Protein AF-0000000069057218 (afdb_homodimer)

Radius of gyration: 16.32 Å; Cα contacts (8 Å, |Δi|>4): 248; chains: 2; bounding box: 36×61×26 Å

Foldseek 3Di:
DPPPPCCVPPQPQCAPPVSPHGQFKAFPPVGDRHHDPVRQPDPDQADPPPRHGGPHMGGDDD/DPPPPCCVPPQPQCAPPVRPHGQFKAFPPVGDRHHDPVRQPDPDQADPPPRHGGPHMGGDDD

Sequence (124 aa):
MQLLNNNDDDNVNSCVVCLTEPSTHACAPCGHRCLCETCSTGPLNRCPLCQGEIILIMRIFNMQLLNNNDDDNVNSCVVCLTEPSTHACAPCGHRCLCETCSTGPLNRCPLCQGEIILIMRIFN

InterPro domains:
  IPR001841 Zinc finger, RING-type [PS50089] (15-51)
  IPR013083 Zinc finger, RING/FYVE/PHD-type [G3DSA:3.30.40.10] (2-62)

pLDDT: mean 86.64, std 22.54, range [27.3, 98.75]

Structure (mmCIF, N/CA/C/O backbone):
data_AF-0000000069057218-model_v1
#
loop_
_entity.id
_entity.type
_entity.pdbx_description
1 polymer 'RING-type domain-containing protein'
#
loop_
_atom_site.group_PDB
_atom_site.id
_atom_site.type_symbol
_atom_site.label_atom_id
_atom_site.label_alt_id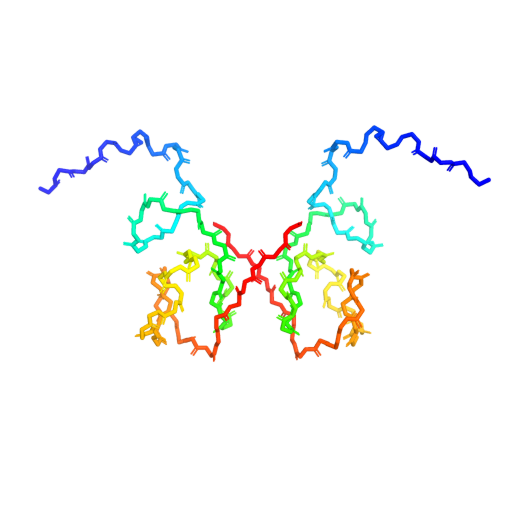
_atom_site.label_comp_id
_atom_site.label_asym_id
_atom_site.label_entity_id
_atom_site.label_seq_id
_atom_site.pdbx_PDB_ins_code
_atom_site.Cartn_x
_atom_site.Cartn_y
_atom_site.Cartn_z
_atom_site.occupancy
_atom_site.B_iso_or_equiv
_atom_site.auth_seq_id
_atom_site.auth_comp_id
_atom_site.auth_asym_id
_atom_site.auth_atom_id
_atom_site.pdbx_PDB_model_num
ATOM 1 N N . MET A 1 1 ? 4.82 34.406 -4.852 1 27.3 1 MET A N 1
ATOM 2 C CA . MET A 1 1 ? 4.586 33.031 -4.418 1 27.3 1 MET A CA 1
ATOM 3 C C . MET A 1 1 ? 5.805 32.156 -4.688 1 27.3 1 MET A C 1
ATOM 5 O O . MET A 1 1 ? 6.211 31.984 -5.836 1 27.3 1 MET A O 1
ATOM 9 N N . GLN A 1 2 ? 6.891 32.188 -3.855 1 32.03 2 GLN A N 1
ATOM 10 C CA . GLN A 1 2 ? 8.25 31.672 -3.988 1 32.03 2 GLN A CA 1
ATOM 11 C C . GLN A 1 2 ? 8.258 30.172 -4.305 1 32.03 2 GLN A C 1
ATOM 13 O O . GLN A 1 2 ? 7.711 29.375 -3.547 1 32.03 2 GLN A O 1
ATOM 18 N N . LEU A 1 3 ? 8.188 29.875 -5.566 1 33.94 3 LEU A N 1
ATOM 19 C CA . LEU A 1 3 ? 8.258 28.516 -6.102 1 33.94 3 LEU A CA 1
ATOM 20 C C . LEU A 1 3 ? 9.492 27.781 -5.57 1 33.94 3 LEU A C 1
ATOM 22 O O . LEU A 1 3 ? 10.617 28.234 -5.773 1 33.94 3 LEU A O 1
ATOM 26 N N . LEU A 1 4 ? 9.367 27.344 -4.305 1 37.66 4 LEU A N 1
ATOM 27 C CA . LEU A 1 4 ? 10.336 26.688 -3.445 1 37.66 4 LEU A CA 1
ATOM 28 C C . LEU A 1 4 ? 11.211 25.719 -4.25 1 37.66 4 LEU A C 1
ATOM 30 O O . LEU A 1 4 ? 10.727 25.062 -5.176 1 37.66 4 LEU A O 1
ATOM 34 N N . ASN A 1 5 ? 12.328 26.172 -4.641 1 37.72 5 ASN A N 1
ATOM 35 C CA . ASN A 1 5 ? 13.477 25.453 -5.184 1 37.72 5 ASN A CA 1
ATOM 36 C C . ASN A 1 5 ? 13.57 24.047 -4.613 1 37.72 5 ASN A C 1
ATOM 38 O O . ASN A 1 5 ? 13.875 23.859 -3.432 1 37.72 5 ASN A O 1
ATOM 42 N N . ASN A 1 6 ? 12.531 23.172 -5.012 1 36.09 6 ASN A N 1
ATOM 43 C CA . ASN A 1 6 ? 12.383 21.75 -4.711 1 36.09 6 ASN A CA 1
ATOM 44 C C . ASN A 1 6 ? 13.695 21 -4.945 1 36.09 6 ASN A C 1
ATOM 46 O O . ASN A 1 6 ? 13.992 20.594 -6.07 1 36.09 6 ASN A O 1
ATOM 50 N N . ASN A 1 7 ? 14.773 21.531 -4.812 1 39.44 7 ASN A N 1
ATOM 51 C CA . ASN A 1 7 ? 15.797 20.516 -4.598 1 39.44 7 ASN A CA 1
ATOM 52 C C . ASN A 1 7 ? 15.195 19.234 -4.039 1 39.44 7 ASN A C 1
ATOM 54 O O . ASN A 1 7 ? 15.164 19.031 -2.824 1 39.44 7 ASN A O 1
ATOM 58 N N . ASP A 1 8 ? 14 18.906 -4.309 1 42.38 8 ASP A N 1
ATOM 59 C CA . ASP A 1 8 ? 12.828 18.031 -4.285 1 42.38 8 ASP A CA 1
ATOM 60 C C . ASP A 1 8 ? 13.234 16.562 -4.492 1 42.38 8 ASP A C 1
ATOM 62 O O . ASP A 1 8 ? 12.398 15.727 -4.824 1 42.38 8 ASP A O 1
ATOM 66 N N . ASP A 1 9 ? 14.312 16.422 -4.93 1 46.84 9 ASP A N 1
ATOM 67 C CA . ASP A 1 9 ? 14.727 15.023 -5.113 1 46.84 9 ASP A CA 1
ATOM 68 C C . ASP A 1 9 ? 14.43 14.195 -3.871 1 46.84 9 ASP A C 1
ATOM 70 O O . ASP A 1 9 ? 14.148 12.992 -3.973 1 46.84 9 ASP A O 1
ATOM 74 N N . ASP A 1 10 ? 14.766 14.688 -2.689 1 48.91 10 ASP A N 1
ATOM 75 C CA . ASP A 1 10 ? 14.781 13.852 -1.493 1 48.91 10 ASP A CA 1
ATOM 76 C C . ASP A 1 10 ? 13.422 13.172 -1.285 1 48.91 10 ASP A C 1
ATOM 78 O O . ASP A 1 10 ? 13.352 12.086 -0.719 1 48.91 10 ASP A O 1
ATOM 82 N N . ASN A 1 11 ? 12.133 13.883 -1.144 1 52.53 11 ASN A N 1
ATOM 83 C CA . ASN A 1 11 ? 11.094 13.422 -0.23 1 52.53 11 ASN A CA 1
ATOM 84 C C . ASN A 1 11 ? 10.07 12.539 -0.941 1 52.53 11 ASN A C 1
ATOM 86 O O . ASN A 1 11 ? 8.875 12.633 -0.675 1 52.53 11 ASN A O 1
ATOM 90 N N . VAL A 1 12 ? 10.25 12.164 -2.049 1 63.41 12 VAL A N 1
ATOM 91 C CA . VAL A 1 12 ? 9.219 11.414 -2.752 1 63.41 12 VAL A CA 1
ATOM 92 C C . VAL A 1 12 ? 8.633 10.344 -1.829 1 63.41 12 VAL A C 1
ATOM 94 O O . VAL A 1 12 ? 7.488 9.922 -2 1 63.41 12 VAL A O 1
ATOM 97 N N . ASN A 1 13 ? 9.164 10.234 -0.677 1 90.06 13 ASN A N 1
ATOM 98 C CA . ASN A 1 13 ? 8.625 9.156 0.155 1 90.06 13 ASN A CA 1
ATOM 99 C C . ASN A 1 13 ? 8.273 9.656 1.553 1 90.06 13 ASN A C 1
ATOM 101 O O . ASN A 1 13 ? 8.195 8.867 2.496 1 90.06 13 ASN A O 1
ATOM 105 N N . SER A 1 14 ? 8.164 11.094 1.549 1 95.5 14 SER A N 1
ATOM 106 C CA . SER A 1 14 ? 7.77 11.602 2.857 1 95.5 14 SER A CA 1
ATOM 107 C C . SER A 1 14 ? 6.258 11.797 2.947 1 95.5 14 SER A C 1
ATOM 109 O O . SER A 1 14 ? 5.598 12.031 1.935 1 95.5 14 SER A O 1
ATOM 111 N N . CYS A 1 15 ? 5.758 11.711 4.184 1 97.94 15 CYS A N 1
ATOM 112 C CA . CYS A 1 15 ? 4.363 12.023 4.473 1 97.94 15 CYS A CA 1
ATOM 113 C C . CYS A 1 15 ? 3.994 13.406 3.967 1 97.94 15 CYS A C 1
ATOM 115 O O . CYS A 1 15 ? 4.688 14.383 4.258 1 97.94 15 CYS A O 1
ATOM 117 N N . VAL A 1 16 ? 2.852 13.539 3.309 1 97.56 16 VAL A N 1
ATOM 118 C CA . VAL A 1 16 ? 2.498 14.797 2.656 1 97.56 16 VAL A CA 1
ATOM 119 C C . VAL A 1 16 ? 1.83 15.727 3.664 1 97.56 16 VAL A C 1
ATOM 121 O O . VAL A 1 16 ? 1.604 16.906 3.373 1 97.56 16 VAL A O 1
ATOM 124 N N . VAL A 1 17 ? 1.51 15.258 4.793 1 97.44 17 VAL A N 1
ATOM 125 C CA . VAL A 1 17 ? 0.836 16.047 5.816 1 97.44 17 VAL A CA 1
ATOM 126 C C . VAL A 1 17 ? 1.873 16.719 6.715 1 97.44 17 VAL A C 1
ATOM 128 O O . VAL A 1 17 ? 1.844 17.938 6.906 1 97.44 17 VAL A O 1
ATOM 131 N N . CYS A 1 18 ? 2.863 15.938 7.258 1 97.56 18 CYS A N 1
ATOM 132 C CA . CYS A 1 18 ? 3.834 16.516 8.188 1 97.56 18 CYS A CA 1
ATOM 133 C C . CYS A 1 18 ? 5.125 16.875 7.461 1 97.56 18 CYS A C 1
ATOM 135 O O . CYS A 1 18 ? 5.949 17.625 7.988 1 97.56 18 CYS A O 1
ATOM 137 N N . LEU A 1 19 ? 5.473 16.266 6.281 1 96.5 19 LEU A N 1
ATOM 138 C CA . LEU A 1 19 ? 6.602 16.516 5.387 1 96.5 19 LEU A CA 1
ATOM 139 C C . LEU A 1 19 ? 7.914 16.094 6.039 1 96.5 19 LEU A C 1
ATOM 141 O O . LEU A 1 19 ? 8.992 16.391 5.523 1 96.5 19 LEU A O 1
ATOM 145 N N . THR A 1 20 ? 7.824 15.398 7.074 1 96.75 20 THR A N 1
ATOM 146 C CA . THR A 1 20 ? 9.039 15.062 7.812 1 96.75 20 THR A CA 1
ATOM 147 C C . THR A 1 20 ? 9.242 13.547 7.863 1 96.75 20 THR A C 1
ATOM 149 O O . THR A 1 20 ? 10.352 13.055 7.656 1 96.75 20 THR A O 1
ATOM 152 N N . GLU A 1 21 ? 8.211 12.875 8.234 1 97.12 21 GLU A N 1
ATOM 153 C CA . GLU A 1 21 ? 8.305 11.43 8.414 1 97.12 21 GLU A CA 1
ATOM 154 C C . GLU A 1 21 ? 8.102 10.695 7.09 1 97.12 21 GLU A C 1
ATOM 156 O O . GLU A 1 21 ? 7.477 11.227 6.172 1 97.12 21 GLU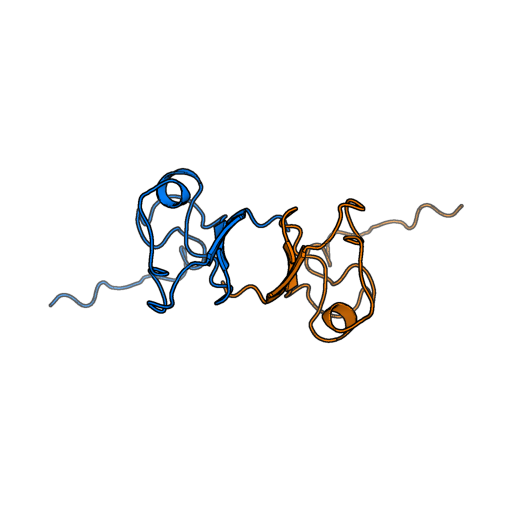 A O 1
ATOM 161 N N . PRO A 1 22 ? 8.633 9.406 6.953 1 96.94 22 PRO A N 1
ATOM 162 C CA . PRO A 1 22 ? 8.391 8.617 5.742 1 96.94 22 PRO A CA 1
ATOM 163 C C . PRO A 1 22 ? 6.918 8.242 5.574 1 96.94 22 PRO A C 1
ATOM 165 O O . PRO A 1 22 ? 6.227 7.984 6.562 1 96.94 22 PRO A O 1
ATOM 168 N N . SER A 1 23 ? 6.441 8.172 4.363 1 97.69 23 SER A N 1
ATOM 169 C CA . SER A 1 23 ? 5.102 7.68 4.059 1 97.69 23 SER A CA 1
ATOM 170 C C . SER A 1 23 ? 5.031 6.16 4.168 1 97.69 23 SER A C 1
ATOM 172 O O . SER A 1 23 ? 5.641 5.445 3.373 1 97.69 23 SER A O 1
ATOM 174 N N . THR A 1 24 ? 4.273 5.676 5.148 1 98.31 24 THR A N 1
ATOM 175 C CA . THR A 1 24 ? 4.234 4.238 5.398 1 98.31 24 THR A CA 1
ATOM 176 C C . THR A 1 24 ? 2.812 3.703 5.242 1 98.31 24 THR A C 1
ATOM 178 O O . THR A 1 24 ? 2.598 2.49 5.242 1 98.31 24 THR A O 1
ATOM 181 N N . HIS A 1 25 ? 1.813 4.578 5.109 1 98.69 25 HIS A N 1
ATOM 182 C CA . HIS A 1 25 ? 0.414 4.168 5.082 1 98.69 25 HIS A CA 1
ATOM 183 C C . HIS A 1 25 ? -0.267 4.625 3.795 1 98.69 25 HIS A C 1
ATOM 185 O O . HIS A 1 25 ? -0.005 5.727 3.307 1 98.69 25 HIS A O 1
ATOM 191 N N . ALA A 1 26 ? -1.193 3.807 3.316 1 98.69 26 ALA A N 1
ATOM 192 C CA . ALA A 1 26 ? -1.932 4.09 2.09 1 98.69 26 ALA A CA 1
ATOM 193 C C . ALA A 1 26 ? -3.424 4.238 2.369 1 98.69 26 ALA A C 1
ATOM 195 O O . ALA A 1 26 ? -3.957 3.609 3.285 1 98.69 26 ALA A O 1
ATOM 196 N N . CYS A 1 27 ? -4 5.035 1.582 1 98.5 27 CYS A N 1
ATOM 197 C CA . CYS A 1 27 ? -5.445 5.207 1.637 1 98.5 27 CYS A CA 1
ATOM 198 C C . CYS A 1 27 ? -6.148 4.246 0.684 1 98.5 27 CYS A C 1
ATOM 200 O O . CYS A 1 27 ? -5.77 4.137 -0.484 1 98.5 27 CYS A O 1
ATOM 202 N N . ALA A 1 28 ? -7.156 3.586 1.241 1 97.94 28 ALA A N 1
ATOM 203 C CA . ALA A 1 28 ? -8.023 2.766 0.4 1 97.94 28 ALA A CA 1
ATOM 204 C C . ALA A 1 28 ? -9.281 3.529 0.004 1 97.94 28 ALA A C 1
ATOM 206 O O . ALA A 1 28 ? -9.867 4.246 0.823 1 97.94 28 ALA A O 1
ATOM 207 N N . PRO A 1 29 ? -9.773 3.439 -1.32 1 97.12 29 PRO A N 1
ATOM 208 C CA . PRO A 1 29 ? -9.328 2.492 -2.344 1 97.12 29 PRO A CA 1
ATOM 209 C C . PRO A 1 29 ? -8.352 3.117 -3.338 1 97.12 29 PRO A C 1
ATOM 211 O O . PRO A 1 29 ? -7.91 2.449 -4.277 1 97.12 29 PRO A O 1
ATOM 214 N N . CYS A 1 30 ? -7.961 4.359 -3.1 1 98.44 30 CYS A N 1
ATOM 215 C CA . CYS A 1 30 ? -7.191 5.039 -4.137 1 98.44 30 CYS A CA 1
ATOM 216 C C . CYS A 1 30 ? -5.777 4.484 -4.223 1 98.44 30 CYS A C 1
ATOM 218 O O . CYS A 1 30 ? -5.164 4.5 -5.293 1 98.44 30 CYS A O 1
ATOM 220 N N . GLY A 1 31 ? -5.246 4.004 -3.098 1 98.5 31 GLY A N 1
ATOM 221 C CA . GLY A 1 31 ? -3.957 3.33 -3.102 1 98.5 31 GLY A CA 1
ATOM 222 C C . GLY A 1 31 ? -2.787 4.277 -2.924 1 98.5 31 GLY A C 1
ATOM 223 O O . GLY A 1 31 ? -1.629 3.857 -2.963 1 98.5 31 GLY A O 1
ATOM 224 N N . HIS A 1 32 ? -2.963 5.559 -2.701 1 98.56 32 HIS A N 1
ATOM 225 C CA . HIS A 1 32 ? -1.849 6.477 -2.5 1 98.56 32 HIS A CA 1
ATOM 226 C C . HIS A 1 32 ? -1.19 6.258 -1.144 1 98.56 32 HIS A C 1
ATOM 228 O O . HIS A 1 32 ? -1.841 6.391 -0.104 1 98.56 32 HIS A O 1
ATOM 234 N N . ARG A 1 33 ? 0.012 5.973 -1.148 1 98.5 33 ARG A N 1
ATOM 235 C CA . ARG A 1 33 ? 0.825 5.891 0.061 1 98.5 33 ARG A CA 1
ATOM 236 C C . ARG A 1 33 ? 1.413 7.254 0.417 1 98.5 33 ARG A C 1
ATOM 238 O O . ARG A 1 33 ? 2.506 7.602 -0.035 1 98.5 33 ARG A O 1
ATOM 245 N N . CYS A 1 34 ? 0.706 7.957 1.369 1 98.31 34 CYS A N 1
ATOM 246 C CA . CYS A 1 34 ? 1.059 9.367 1.511 1 98.31 34 CYS A CA 1
ATOM 247 C C . CYS A 1 34 ? 1.037 9.789 2.975 1 98.31 34 CYS A C 1
ATOM 249 O O . CYS A 1 34 ? 1.206 10.969 3.287 1 98.31 34 CYS A O 1
ATOM 251 N N . LEU A 1 35 ? 0.819 8.875 3.822 1 9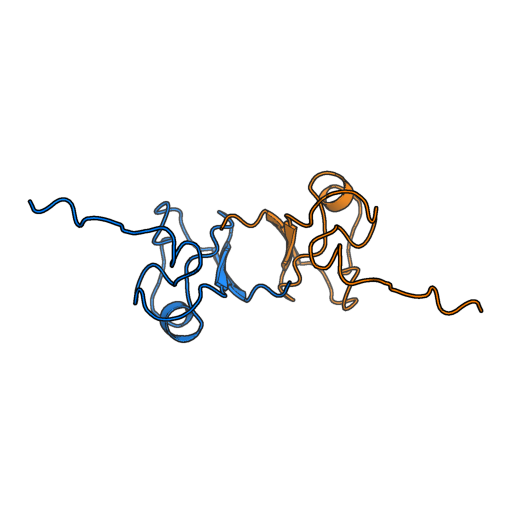8.62 35 LEU A N 1
ATOM 252 C CA . LEU A 1 35 ? 0.708 9.203 5.238 1 98.62 35 LEU A CA 1
ATOM 253 C C . LEU A 1 35 ? 1.764 8.461 6.051 1 98.62 35 LEU A C 1
ATOM 255 O O . LEU A 1 35 ? 2.113 7.324 5.734 1 98.62 35 LEU A O 1
ATOM 259 N N . CYS A 1 36 ? 2.244 9.133 7.027 1 98.44 36 CYS A N 1
ATOM 260 C CA . CYS A 1 36 ? 3.074 8.453 8.016 1 98.44 36 CYS A CA 1
ATOM 261 C C . CYS A 1 36 ? 2.217 7.816 9.109 1 98.44 36 CYS A C 1
ATOM 263 O O . CYS A 1 36 ? 0.992 7.945 9.094 1 98.44 36 CYS A O 1
ATOM 265 N N . GLU A 1 37 ? 2.893 7.152 10.023 1 98.44 37 GLU A N 1
ATOM 266 C CA . GLU A 1 37 ? 2.203 6.449 11.102 1 98.44 37 GLU A CA 1
ATOM 267 C C . GLU A 1 37 ? 1.363 7.41 11.938 1 98.44 37 GLU A C 1
ATOM 269 O O . GLU A 1 37 ? 0.195 7.137 12.227 1 98.44 37 GLU A O 1
ATOM 274 N N . THR A 1 38 ? 1.928 8.523 12.32 1 98.44 38 THR A N 1
ATOM 275 C CA . THR A 1 38 ? 1.261 9.469 13.211 1 98.44 38 THR A CA 1
ATOM 276 C C . THR A 1 38 ? 0.1 10.156 12.492 1 98.44 38 THR A C 1
ATOM 278 O O . THR A 1 38 ? -1.024 10.172 12.992 1 98.44 38 THR A O 1
ATOM 281 N N . CYS A 1 39 ? 0.31 10.625 11.344 1 98.38 39 CYS A N 1
ATOM 282 C CA . CYS A 1 39 ? -0.705 11.383 10.617 1 98.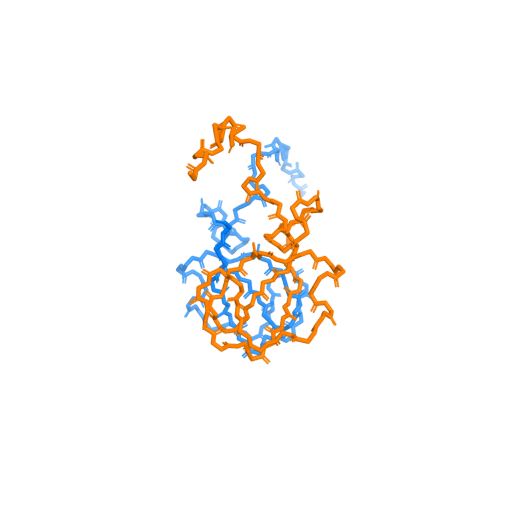38 39 CYS A CA 1
ATOM 283 C C . CYS A 1 39 ? -1.834 10.477 10.148 1 98.38 39 CYS A C 1
ATOM 285 O O . CYS A 1 39 ? -2.955 10.938 9.93 1 98.38 39 CYS A O 1
ATOM 287 N N . SER A 1 40 ? -1.557 9.195 9.977 1 98.5 40 SER A N 1
ATOM 288 C CA . SER A 1 40 ? -2.572 8.242 9.531 1 98.5 40 SER A CA 1
ATOM 289 C C . SER A 1 40 ? -3.641 8.031 10.594 1 98.5 40 SER A C 1
ATOM 291 O O . SER A 1 40 ? -4.727 7.531 10.305 1 98.5 40 SER A O 1
ATOM 293 N N . THR A 1 41 ? -3.285 8.359 11.789 1 97.94 41 THR A N 1
ATOM 294 C CA . THR A 1 41 ? -4.219 8.133 12.883 1 97.94 41 THR A CA 1
ATOM 295 C C . THR A 1 41 ? -5.109 9.352 13.094 1 97.94 41 THR A C 1
ATOM 297 O O . THR A 1 41 ? -5.977 9.352 13.969 1 97.94 41 THR A O 1
ATOM 300 N N . GLY A 1 42 ? -4.965 10.414 12.297 1 96 42 GLY A N 1
ATOM 301 C CA . GLY A 1 42 ? -5.812 11.594 12.367 1 96 42 GLY A CA 1
ATOM 302 C C . GLY A 1 42 ? -7.191 11.375 11.781 1 96 42 GLY A C 1
ATOM 303 O O . GLY A 1 42 ? -7.504 10.281 11.305 1 96 42 GLY A O 1
ATOM 304 N N . PRO A 1 43 ? -8.094 12.398 11.953 1 95.5 43 PRO A N 1
ATOM 305 C CA . PRO A 1 43 ? -9.453 12.305 11.406 1 95.5 43 PRO A CA 1
ATOM 306 C C . PRO A 1 43 ? -9.5 12.555 9.898 1 95.5 43 PRO A C 1
ATOM 308 O O . PRO A 1 43 ? -10.023 13.586 9.461 1 95.5 43 PRO A O 1
ATOM 311 N N . LEU A 1 44 ? -9.109 11.625 9.18 1 96.38 44 LEU A N 1
ATOM 312 C CA . LEU A 1 44 ? -9.055 11.758 7.73 1 96.38 44 LEU A CA 1
ATOM 313 C C . LEU A 1 44 ? -10.227 11.039 7.074 1 96.38 44 LEU A C 1
ATOM 315 O O . LEU A 1 44 ? -10.477 9.859 7.352 1 96.38 44 LEU A O 1
ATOM 319 N N . ASN A 1 45 ? -10.93 11.789 6.199 1 97.31 45 ASN A N 1
ATOM 320 C CA . ASN A 1 45 ? -12.008 11.172 5.434 1 97.31 45 ASN A CA 1
ATOM 321 C C . ASN A 1 45 ? -11.695 11.148 3.939 1 97.31 45 ASN A C 1
ATOM 323 O O . ASN A 1 45 ? -12.344 10.43 3.176 1 97.31 45 ASN A O 1
ATOM 327 N N . ARG A 1 46 ? -10.742 12.078 3.574 1 98.62 46 ARG A N 1
ATOM 328 C CA . ARG A 1 46 ? -10.32 12.148 2.178 1 98.62 46 ARG A CA 1
ATOM 329 C C . ARG A 1 46 ? -8.805 12.023 2.057 1 98.62 46 ARG A C 1
ATOM 331 O O . ARG A 1 46 ? -8.062 12.562 2.877 1 98.62 46 ARG A O 1
ATOM 338 N N . CYS A 1 47 ? -8.32 11.266 1.107 1 98.56 47 CYS A N 1
ATOM 339 C CA . CYS A 1 47 ? -6.891 11.156 0.842 1 98.56 47 CYS A CA 1
ATOM 340 C C . CYS A 1 47 ? -6.281 12.531 0.596 1 98.56 47 CYS A C 1
ATOM 342 O O . CYS A 1 47 ? -6.766 13.289 -0.247 1 98.56 47 CYS A O 1
ATOM 344 N N . PRO A 1 48 ? -5.184 12.883 1.208 1 98.12 48 PRO A N 1
ATOM 345 C CA . PRO A 1 48 ? -4.594 14.211 1.05 1 98.12 48 PRO A CA 1
ATOM 346 C C . PRO A 1 48 ? -3.994 14.43 -0.338 1 98.12 48 PRO A C 1
ATOM 348 O O . PRO A 1 48 ? -3.779 15.57 -0.749 1 98.12 48 PRO A O 1
ATOM 351 N N . LEU A 1 49 ? -3.799 13.359 -1.03 1 97.31 49 LEU A N 1
ATOM 352 C CA . LEU A 1 49 ? -3.135 13.492 -2.322 1 97.31 49 LEU A CA 1
ATOM 353 C C . LEU A 1 49 ? -4.156 13.641 -3.445 1 97.31 49 LEU A C 1
ATOM 355 O O . LEU A 1 49 ? -3.994 14.477 -4.332 1 97.31 49 LEU A O 1
ATOM 359 N N . CYS A 1 50 ? -5.219 12.914 -3.434 1 98.12 50 CYS A N 1
ATOM 360 C CA . CYS A 1 50 ? -6.125 12.891 -4.578 1 98.12 50 CYS A CA 1
ATOM 361 C C . CYS A 1 50 ? -7.531 13.305 -4.172 1 98.12 50 CYS A C 1
ATOM 363 O O . CYS A 1 50 ? -8.422 13.422 -5.016 1 98.12 50 CYS A O 1
ATOM 365 N N . GLN A 1 51 ? -7.758 13.445 -2.938 1 98.12 51 GLN A N 1
ATOM 366 C CA . GLN A 1 51 ? -9.016 13.914 -2.369 1 98.12 51 GLN A CA 1
ATOM 367 C C . GLN A 1 51 ? -10.117 12.875 -2.547 1 98.12 51 GLN A C 1
ATOM 369 O O . GLN A 1 51 ? -11.305 13.195 -2.447 1 98.12 51 GLN A O 1
ATOM 374 N N . GLY A 1 52 ? -9.852 11.633 -2.812 1 98.44 52 GLY A N 1
ATOM 375 C CA . GLY A 1 52 ? -10.828 10.555 -2.828 1 98.44 52 GLY A CA 1
ATOM 376 C C . GLY A 1 52 ? -11.25 10.109 -1.44 1 98.44 52 GLY A C 1
ATOM 377 O O . GLY A 1 52 ? -10.469 10.195 -0.491 1 98.44 52 GLY A O 1
ATOM 378 N N . GLU A 1 53 ? -12.445 9.633 -1.339 1 98.44 53 GLU A N 1
ATOM 379 C CA . GLU A 1 53 ? -12.945 9.148 -0.054 1 98.44 53 GLU A CA 1
ATOM 380 C C . GLU A 1 53 ? -12.109 7.969 0.446 1 98.44 53 GLU A C 1
ATOM 382 O O . GLU A 1 53 ? -11.742 7.086 -0.333 1 98.44 53 GLU A O 1
ATOM 387 N N . ILE A 1 54 ? -11.867 7.988 1.776 1 98.25 54 ILE A N 1
ATOM 388 C CA . ILE A 1 54 ? -11.086 6.918 2.389 1 98.25 54 ILE A CA 1
ATOM 389 C C . ILE A 1 54 ? -12.023 5.902 3.037 1 98.25 54 ILE A C 1
ATOM 391 O O . ILE A 1 54 ? -12.898 6.273 3.832 1 98.25 54 ILE A O 1
ATOM 395 N N . ILE A 1 55 ? -11.844 4.676 2.691 1 96.75 55 ILE A N 1
ATOM 396 C CA . ILE A 1 55 ? -12.594 3.609 3.354 1 96.75 55 ILE A CA 1
ATOM 397 C C . ILE A 1 55 ? -11.789 3.08 4.539 1 96.75 55 ILE A C 1
ATOM 399 O O . ILE A 1 55 ? -12.359 2.768 5.59 1 96.75 55 ILE A O 1
ATOM 403 N N . LEU A 1 56 ? -10.5 2.992 4.445 1 96.56 56 LEU A N 1
ATOM 404 C CA . LEU A 1 56 ? -9.57 2.619 5.508 1 96.56 56 LEU A CA 1
ATOM 405 C C . LEU A 1 56 ? -8.156 3.08 5.18 1 96.56 56 LEU A C 1
ATOM 407 O O . LEU A 1 56 ? -7.855 3.412 4.031 1 96.56 56 LEU A O 1
ATOM 411 N N . ILE A 1 57 ? -7.402 3.174 6.176 1 98.31 57 ILE A N 1
ATOM 412 C CA . ILE A 1 57 ? -5.977 3.455 6.047 1 98.31 57 ILE A CA 1
ATOM 413 C C . ILE A 1 57 ? -5.168 2.236 6.48 1 98.31 57 ILE A C 1
ATOM 415 O O . ILE A 1 57 ? -5.441 1.638 7.523 1 98.31 57 ILE A O 1
ATOM 419 N N . MET A 1 58 ?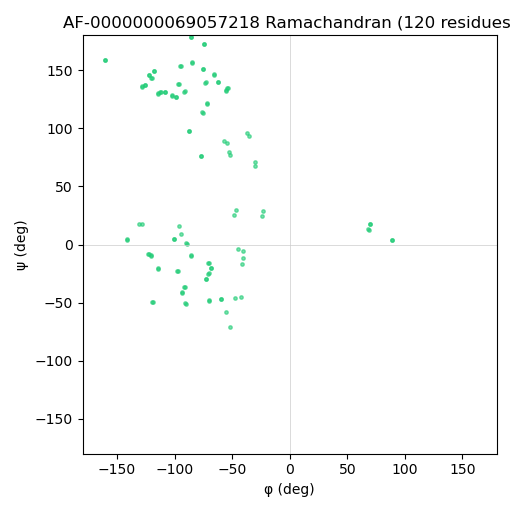 -4.191 1.892 5.578 1 98.31 58 MET A N 1
ATOM 420 C CA . MET A 1 58 ? -3.449 0.654 5.801 1 98.31 58 MET A CA 1
ATOM 421 C C . MET A 1 58 ? -1.945 0.905 5.754 1 98.31 58 MET A C 1
ATOM 423 O O . MET A 1 58 ? -1.457 1.623 4.879 1 98.31 58 MET A O 1
ATOM 427 N N . ARG A 1 59 ? -1.253 0.279 6.746 1 98.75 59 ARG A N 1
ATOM 428 C CA . ARG A 1 59 ? 0.203 0.315 6.656 1 98.75 59 ARG A CA 1
ATOM 429 C C . ARG A 1 59 ? 0.705 -0.618 5.559 1 98.75 59 ARG A C 1
ATOM 431 O O . ARG A 1 59 ? 0.215 -1.741 5.418 1 98.75 59 ARG A O 1
ATOM 438 N N . ILE A 1 60 ? 1.661 -0.158 4.859 1 98.44 60 ILE A N 1
ATOM 439 C CA . ILE A 1 60 ? 2.221 -0.929 3.754 1 98.44 60 ILE A CA 1
ATOM 440 C C . ILE A 1 60 ? 3.605 -1.446 4.133 1 98.44 60 ILE A C 1
ATOM 442 O O . ILE A 1 60 ? 4.449 -0.684 4.609 1 98.44 60 ILE A O 1
ATOM 446 N N . PHE A 1 61 ? 3.811 -2.711 3.902 1 96.88 61 PHE A N 1
ATOM 447 C CA . PHE A 1 61 ? 5.105 -3.346 4.125 1 96.88 61 PHE A CA 1
ATOM 448 C C . PHE A 1 61 ? 5.707 -3.826 2.809 1 96.88 61 PHE A C 1
ATOM 450 O O . PHE A 1 61 ? 5.016 -4.438 1.992 1 96.88 61 PHE A O 1
ATOM 457 N N . ASN A 1 62 ? 6.992 -3.463 2.555 1 88.31 62 ASN A N 1
ATOM 458 C CA . ASN A 1 62 ? 7.668 -3.875 1.331 1 88.31 62 ASN A CA 1
ATOM 459 C C . ASN A 1 62 ? 8.609 -5.051 1.578 1 88.31 62 ASN A C 1
ATOM 461 O O . ASN A 1 62 ? 9.148 -5.199 2.676 1 88.31 62 ASN A O 1
ATOM 465 N N . MET B 1 1 ? 18.969 -29.547 -0.655 1 27.58 1 MET B N 1
ATOM 466 C CA . MET B 1 1 ? 18.078 -28.391 -0.731 1 27.58 1 MET B CA 1
ATOM 467 C C . MET B 1 1 ? 18.891 -27.109 -0.918 1 27.58 1 MET B C 1
ATOM 469 O O . MET B 1 1 ? 19.656 -26.719 -0.035 1 27.58 1 MET B O 1
ATOM 473 N N . GLN B 1 2 ? 19.484 -26.812 -2.102 1 32.09 2 GLN B N 1
ATOM 474 C CA . GLN B 1 2 ? 20.5 -25.828 -2.469 1 32.09 2 GLN B CA 1
ATOM 475 C C . GLN B 1 2 ? 20.047 -24.422 -2.09 1 32.09 2 GLN B C 1
ATOM 477 O O . GLN B 1 2 ? 19 -23.969 -2.523 1 32.09 2 GLN B O 1
ATOM 482 N N . LEU B 1 3 ? 20.375 -24.047 -0.878 1 33.66 3 LEU B N 1
ATOM 483 C CA . LEU B 1 3 ? 20.109 -22.719 -0.34 1 33.66 3 LEU B CA 1
ATOM 484 C C . LEU B 1 3 ? 20.656 -21.641 -1.273 1 33.66 3 LEU B C 1
ATOM 486 O O . LEU B 1 3 ? 21.844 -21.641 -1.612 1 33.66 3 LEU B O 1
ATOM 490 N N . LEU B 1 4 ? 19.875 -21.391 -2.322 1 38.03 4 LEU B N 1
ATOM 491 C CA . LEU B 1 4 ? 20.078 -20.469 -3.43 1 38.03 4 LEU B CA 1
ATOM 492 C C . LEU B 1 4 ? 20.797 -19.203 -2.955 1 38.03 4 LEU B C 1
ATOM 494 O O . LEU B 1 4 ? 20.516 -18.688 -1.869 1 38.03 4 LEU B O 1
ATOM 498 N N . ASN B 1 5 ? 22.062 -19.188 -3.053 1 38.41 5 ASN B N 1
ATOM 499 C CA . ASN B 1 5 ? 23 -18.078 -2.936 1 38.41 5 ASN B CA 1
ATOM 500 C C . ASN B 1 5 ? 22.359 -16.766 -3.395 1 38.41 5 ASN B C 1
ATOM 502 O O . ASN B 1 5 ? 22.109 -16.578 -4.586 1 38.41 5 ASN B O 1
ATOM 506 N N . ASN B 1 6 ? 21.375 -16.25 -2.537 1 36.28 6 ASN B N 1
ATOM 507 C CA . ASN B 1 6 ? 20.609 -15.008 -2.654 1 36.28 6 ASN B CA 1
ATOM 508 C C . ASN B 1 6 ? 21.531 -13.82 -2.943 1 36.28 6 ASN B C 1
ATOM 510 O O . ASN B 1 6 ? 22.078 -13.219 -2.02 1 36.28 6 ASN B O 1
ATOM 514 N N . ASN B 1 7 ? 22.594 -13.977 -3.484 1 39.41 7 ASN B N 1
ATOM 515 C CA . ASN B 1 7 ? 23.031 -12.711 -4.047 1 39.41 7 ASN B CA 1
ATOM 516 C C . ASN B 1 7 ? 21.859 -11.781 -4.324 1 39.41 7 ASN B C 1
ATOM 518 O O . ASN B 1 7 ? 21.359 -11.719 -5.449 1 39.41 7 ASN B O 1
ATOM 522 N N . ASP B 1 8 ? 20.781 -11.922 -3.672 1 42.25 8 ASP B N 1
ATOM 523 C CA . ASP B 1 8 ? 19.438 -11.523 -3.285 1 42.25 8 ASP B CA 1
ATOM 524 C C . ASP B 1 8 ? 19.344 -10.008 -3.107 1 42.25 8 ASP B C 1
ATOM 526 O O . ASP B 1 8 ? 18.469 -9.523 -2.383 1 42.25 8 ASP B O 1
ATOM 530 N N . ASP B 1 9 ? 20.359 -9.445 -3.088 1 46.22 9 ASP B N 1
ATOM 531 C CA . ASP B 1 9 ? 20.266 -7.992 -2.994 1 46.22 9 ASP B CA 1
ATOM 532 C C . ASP B 1 9 ? 19.172 -7.445 -3.9 1 46.22 9 ASP B C 1
ATOM 534 O O . ASP B 1 9 ? 18.594 -6.391 -3.617 1 46.22 9 ASP B O 1
ATOM 538 N N . ASP B 1 10 ? 19.094 -7.906 -5.148 1 49.12 10 ASP B N 1
ATOM 539 C CA . ASP B 1 10 ? 18.281 -7.234 -6.164 1 49.12 10 ASP B CA 1
ATOM 540 C C . ASP B 1 10 ? 16.859 -7.008 -5.672 1 49.12 10 ASP B C 1
ATOM 542 O O . ASP B 1 10 ? 16.25 -5.98 -5.973 1 49.12 10 ASP B O 1
ATOM 546 N N . ASN B 1 11 ? 15.805 -8.109 -5.469 1 52.28 11 ASN B N 1
ATOM 547 C CA . ASN B 1 11 ? 14.406 -7.961 -5.855 1 52.28 11 ASN B CA 1
ATOM 548 C C . ASN B 1 11 ? 13.539 -7.52 -4.68 1 52.28 11 ASN B C 1
ATOM 550 O O . ASN B 1 11 ? 12.453 -8.055 -4.465 1 52.28 11 ASN B O 1
ATOM 554 N N . VAL B 1 12 ? 14.023 -7.07 -3.697 1 64.25 12 VAL B N 1
ATOM 555 C CA . VAL B 1 12 ? 13.188 -6.715 -2.555 1 64.25 12 VAL B CA 1
ATOM 556 C C . VAL B 1 12 ? 11.906 -6.047 -3.041 1 64.25 12 VAL B C 1
ATOM 558 O O . VAL B 1 12 ? 10.875 -6.113 -2.371 1 64.25 12 VAL B O 1
ATOM 561 N N . ASN B 1 13 ? 11.812 -5.805 -4.273 1 90.25 13 ASN B N 1
ATOM 562 C CA . ASN B 1 13 ? 10.609 -5.105 -4.707 1 90.25 13 ASN B CA 1
ATOM 563 C C . ASN B 1 13 ? 9.922 -5.836 -5.855 1 90.25 13 ASN B C 1
ATOM 565 O O . ASN B 1 13 ? 9.125 -5.242 -6.586 1 90.25 13 ASN B O 1
ATOM 569 N N . SER B 1 14 ? 10.383 -7.195 -5.93 1 95.5 14 SER B N 1
ATOM 570 C CA . SER B 1 14 ? 9.703 -7.945 -6.984 1 95.5 14 SER B CA 1
ATOM 571 C C . SER B 1 14 ? 8.523 -8.727 -6.43 1 95.5 14 SER B C 1
ATOM 573 O O . SER B 1 14 ? 8.516 -9.109 -5.258 1 95.5 14 SER B O 1
ATOM 575 N N . CYS B 1 15 ? 7.566 -8.969 -7.324 1 97.88 15 CYS B N 1
ATOM 576 C CA . CYS B 1 15 ? 6.434 -9.828 -7.012 1 97.88 15 CYS B CA 1
ATOM 577 C C . CYS B 1 15 ? 6.91 -11.195 -6.523 1 97.88 15 CYS B C 1
ATOM 579 O O . CYS B 1 15 ? 7.738 -11.836 -7.172 1 97.88 15 CYS B O 1
ATOM 581 N N . VAL B 1 16 ? 6.309 -11.711 -5.449 1 97.56 16 VAL B N 1
ATOM 582 C CA . VAL B 1 16 ? 6.805 -12.938 -4.828 1 97.56 16 VAL B CA 1
ATOM 583 C C . VAL B 1 16 ? 6.199 -14.148 -5.527 1 97.56 16 VA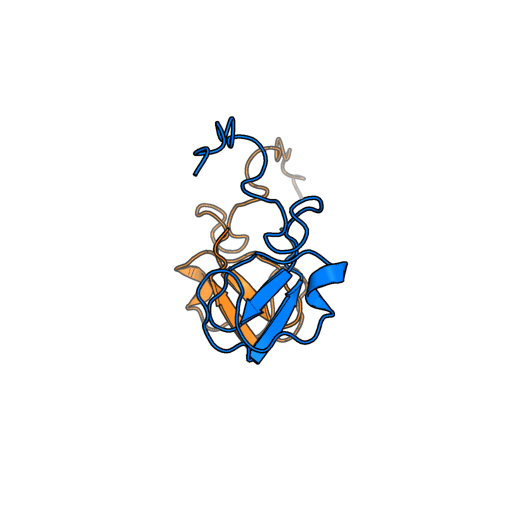L B C 1
ATOM 585 O O . VAL B 1 16 ? 6.609 -15.289 -5.277 1 97.56 16 VAL B O 1
ATOM 588 N N . VAL B 1 17 ? 5.266 -13.953 -6.363 1 97.44 17 VAL B N 1
ATOM 589 C CA . VAL B 1 17 ? 4.594 -15.047 -7.062 1 97.44 17 VAL B CA 1
ATOM 590 C C . VAL B 1 17 ? 5.312 -15.336 -8.383 1 97.44 17 VAL B C 1
ATOM 592 O O . VAL B 1 17 ? 5.684 -16.469 -8.656 1 97.44 17 VAL B O 1
ATOM 595 N N . CYS B 1 18 ? 5.57 -14.281 -9.234 1 97.44 18 CYS B N 1
ATOM 596 C CA . CYS B 1 18 ? 6.184 -14.508 -10.539 1 97.44 18 CYS B CA 1
ATOM 597 C C . CYS B 1 18 ? 7.688 -14.258 -10.477 1 97.44 18 CYS B C 1
ATOM 599 O O . CYS B 1 18 ? 8.422 -14.664 -11.383 1 97.44 18 CYS B O 1
ATOM 601 N N . LEU B 1 19 ? 8.234 -13.461 -9.508 1 96.5 19 LEU B N 1
ATOM 602 C CA . LEU B 1 19 ? 9.633 -13.156 -9.211 1 96.5 19 LEU B CA 1
ATOM 603 C C . LEU B 1 19 ? 10.25 -12.312 -10.328 1 96.5 19 LEU B C 1
ATOM 605 O O . LEU B 1 19 ? 11.469 -12.117 -10.359 1 96.5 19 LEU B O 1
ATOM 609 N N . THR B 1 20 ? 9.453 -11.805 -11.148 1 96.69 20 THR B N 1
ATOM 610 C CA . THR B 1 20 ? 9.984 -11.086 -12.305 1 96.69 20 THR B CA 1
ATOM 611 C C . THR B 1 20 ? 9.523 -9.633 -12.297 1 96.69 20 THR B C 1
ATOM 613 O O . THR B 1 20 ? 10.312 -8.719 -12.547 1 96.69 20 THR B O 1
ATOM 616 N N . GLU B 1 21 ? 8.258 -9.469 -12.125 1 97.12 21 GLU B N 1
ATOM 617 C CA . GLU B 1 21 ? 7.684 -8.125 -12.195 1 97.12 21 GLU B CA 1
ATOM 618 C C . GLU B 1 21 ? 7.797 -7.41 -10.852 1 97.12 21 GLU B C 1
ATOM 620 O O . GLU B 1 21 ? 7.902 -8.055 -9.805 1 97.12 21 GLU B O 1
ATOM 625 N N . PRO B 1 22 ? 7.773 -6.012 -10.844 1 96.94 22 PRO B N 1
ATOM 626 C CA . PRO B 1 22 ? 7.781 -5.273 -9.578 1 96.94 22 PRO B CA 1
ATOM 627 C C . PRO B 1 22 ? 6.516 -5.496 -8.758 1 96.94 22 PRO B C 1
ATOM 629 O O . PRO B 1 22 ? 5.422 -5.621 -9.32 1 96.94 22 PRO B O 1
ATOM 632 N N . SER B 1 23 ? 6.625 -5.492 -7.461 1 97.75 23 SER B N 1
ATOM 633 C CA . SER B 1 23 ? 5.48 -5.543 -6.559 1 97.75 23 SER B CA 1
ATOM 634 C C . SER B 1 23 ? 4.77 -4.195 -6.484 1 97.75 23 SER B C 1
ATOM 636 O O . SER B 1 23 ? 5.328 -3.223 -5.973 1 97.75 23 SER B O 1
ATOM 638 N N . THR B 1 24 ? 3.533 -4.137 -6.977 1 98.31 24 THR B N 1
ATOM 639 C CA . THR B 1 24 ? 2.82 -2.865 -7.047 1 98.31 24 THR B CA 1
ATOM 640 C C . THR B 1 24 ? 1.524 -2.928 -6.242 1 98.31 24 THR B C 1
ATOM 642 O O . THR B 1 24 ? 0.867 -1.905 -6.035 1 98.31 24 THR B O 1
ATOM 645 N N . HIS B 1 25 ? 1.127 -4.117 -5.773 1 98.69 25 HIS B N 1
ATOM 646 C CA . HIS B 1 25 ? -0.158 -4.297 -5.109 1 98.69 25 HIS B CA 1
ATOM 647 C C . HIS B 1 25 ? 0.025 -4.863 -3.703 1 98.69 25 HIS B C 1
ATOM 649 O O . HIS B 1 25 ? 0.886 -5.715 -3.48 1 98.69 25 HIS B O 1
ATOM 655 N N . ALA B 1 26 ? -0.854 -4.438 -2.807 1 98.69 26 ALA B N 1
ATOM 656 C CA . ALA B 1 26 ? -0.808 -4.867 -1.412 1 98.69 26 ALA B CA 1
ATOM 657 C C . ALA B 1 26 ? -2.076 -5.625 -1.03 1 98.69 26 ALA B C 1
ATOM 659 O O . ALA B 1 26 ? -3.154 -5.348 -1.562 1 98.69 26 ALA B O 1
ATOM 660 N N . CYS B 1 27 ? -1.883 -6.5 -0.152 1 98.5 27 CYS B N 1
ATOM 661 C CA . CYS B 1 27 ? -3.008 -7.238 0.414 1 98.5 27 CYS B CA 1
ATOM 662 C C . CYS B 1 27 ? -3.547 -6.539 1.656 1 98.5 27 CYS B C 1
ATOM 664 O O . CYS B 1 27 ? -2.781 -6.164 2.547 1 98.5 27 CYS B O 1
ATOM 666 N N . ALA B 1 28 ? -4.855 -6.402 1.652 1 98 28 ALA B N 1
ATOM 667 C CA . ALA B 1 28 ? -5.52 -5.906 2.857 1 98 28 ALA B CA 1
ATOM 668 C C . ALA B 1 28 ? -6.07 -7.059 3.693 1 98 28 ALA B C 1
ATOM 670 O O . ALA B 1 28 ? -6.617 -8.023 3.15 1 98 28 ALA B O 1
ATOM 671 N N . PRO B 1 29 ? -5.934 -7.051 5.086 1 97.12 29 PRO B N 1
ATOM 672 C CA . PRO B 1 29 ? -5.5 -5.91 5.895 1 97.12 29 PRO B CA 1
ATOM 673 C C . PRO B 1 29 ? -4.031 -6 6.305 1 97.12 29 PRO B C 1
ATOM 675 O O . PRO B 1 29 ? -3.531 -5.129 7.023 1 97.12 29 PRO B O 1
ATOM 678 N N . CYS B 1 30 ? -3.324 -7.008 5.809 1 98.44 30 CYS B N 1
ATOM 679 C CA . CYS B 1 30 ? -1.986 -7.23 6.344 1 98.44 30 CYS B CA 1
ATOM 680 C C . CYS B 1 30 ? -1.021 -6.152 5.859 1 98.44 30 CYS B C 1
ATOM 682 O O . CYS B 1 30 ? -0.054 -5.824 6.551 1 98.44 30 CYS B O 1
ATOM 684 N N . GLY B 1 31 ? -1.269 -5.613 4.668 1 98.5 31 GLY B N 1
ATOM 685 C CA . GLY B 1 31 ? -0.488 -4.488 4.18 1 98.5 31 GLY B CA 1
ATOM 686 C C . GLY B 1 31 ? 0.759 -4.91 3.424 1 98.5 31 GLY B C 1
ATOM 687 O O . GLY B 1 31 ? 1.55 -4.062 3.002 1 98.5 31 GLY B O 1
ATOM 688 N N . HIS B 1 32 ? 1.026 -6.156 3.189 1 98.62 32 HIS B N 1
ATOM 689 C CA . HIS B 1 32 ? 2.207 -6.574 2.443 1 98.62 32 HIS B CA 1
ATOM 690 C C . HIS B 1 32 ? 2.068 -6.246 0.961 1 98.62 32 HIS B C 1
ATOM 692 O O . HIS B 1 32 ? 1.15 -6.73 0.296 1 98.62 32 HIS B O 1
ATOM 698 N N . ARG B 1 33 ? 2.93 -5.508 0.479 1 98.5 33 ARG B N 1
ATOM 699 C CA . ARG B 1 33 ? 3.033 -5.227 -0.949 1 98.5 33 ARG B CA 1
ATOM 700 C C . ARG B 1 33 ? 3.898 -6.266 -1.652 1 98.5 33 ARG B C 1
ATOM 702 O O . ARG B 1 33 ? 5.117 -6.105 -1.747 1 98.5 33 ARG B O 1
ATOM 709 N N . CYS B 1 34 ? 3.189 -7.27 -2.271 1 98.25 34 CYS B N 1
ATOM 710 C CA . CYS B 1 34 ? 3.975 -8.43 -2.682 1 98.25 34 CYS B CA 1
ATOM 711 C C . CYS B 1 34 ? 3.492 -8.961 -4.023 1 98.25 34 CYS B C 1
ATOM 713 O O . CYS B 1 34 ? 3.957 -10.008 -4.484 1 98.25 34 CYS B O 1
ATOM 715 N N . LEU B 1 35 ? 2.584 -8.32 -4.605 1 98.62 35 LEU B N 1
ATOM 716 C CA . LEU B 1 35 ? 2.01 -8.797 -5.859 1 98.62 35 LEU B CA 1
ATOM 717 C C . LEU B 1 35 ? 2.217 -7.777 -6.973 1 98.62 35 LEU B C 1
ATOM 719 O O . LEU B 1 35 ? 2.184 -6.57 -6.73 1 98.62 35 LEU B O 1
ATOM 723 N N . CYS B 1 36 ? 2.455 -8.289 -8.117 1 98.44 36 CYS B N 1
ATOM 724 C CA . CYS B 1 36 ? 2.434 -7.434 -9.297 1 98.44 36 CYS B CA 1
ATOM 725 C C . CYS B 1 36 ? 1.018 -7.293 -9.852 1 98.44 36 CYS B C 1
ATOM 727 O O . CYS B 1 36 ? 0.08 -7.891 -9.312 1 98.44 36 CYS B O 1
ATOM 729 N N . GLU B 1 37 ? 0.912 -6.512 -10.891 1 98.44 37 GLU B N 1
ATOM 730 C CA . GLU B 1 37 ? -0.391 -6.246 -11.5 1 98.44 37 GLU B CA 1
ATOM 731 C C . GLU B 1 37 ? -1.052 -7.535 -11.977 1 98.44 37 GLU B C 1
ATOM 733 O O . GLU B 1 37 ? -2.23 -7.773 -11.703 1 98.44 37 GLU B O 1
ATOM 738 N N . THR B 1 38 ? -0.326 -8.367 -12.656 1 98.44 38 THR B N 1
ATOM 739 C CA . THR B 1 38 ? -0.873 -9.578 -13.25 1 98.44 38 THR B CA 1
ATOM 740 C C . THR B 1 38 ? -1.234 -10.594 -12.172 1 98.44 38 THR B C 1
ATOM 742 O O . THR B 1 38 ? -2.359 -11.102 -12.141 1 98.44 38 THR B O 1
ATOM 745 N N . CYS B 1 39 ? -0.38 -10.836 -11.289 1 98.38 39 CYS B N 1
ATOM 746 C CA . CYS B 1 39 ? -0.589 -11.859 -10.266 1 98.38 39 CYS B CA 1
ATOM 747 C C . CYS B 1 39 ? -1.66 -11.43 -9.273 1 98.38 39 CYS B C 1
ATOM 749 O O . CYS B 1 39 ? -2.287 -12.273 -8.625 1 98.38 39 CYS B O 1
ATOM 751 N N . SER B 1 40 ? -1.869 -10.141 -9.125 1 98.5 40 SER B N 1
ATOM 752 C CA . SER B 1 40 ? -2.877 -9.633 -8.195 1 98.5 40 SER B CA 1
ATOM 753 C C . SER B 1 40 ? -4.285 -9.969 -8.672 1 98.5 40 SER B C 1
ATOM 755 O O . SER B 1 40 ? -5.238 -9.914 -7.895 1 98.5 40 SER B O 1
ATOM 757 N N . THR B 1 41 ? -4.375 -10.242 -9.914 1 97.94 41 THR B N 1
ATOM 758 C CA . THR B 1 41 ? -5.695 -10.516 -10.477 1 97.94 41 THR B CA 1
ATOM 759 C C . THR B 1 41 ? -6.023 -12 -10.383 1 97.94 41 THR B C 1
ATOM 761 O O . THR B 1 41 ? -7.113 -12.43 -10.781 1 97.94 41 THR B O 1
ATOM 764 N N . GLY B 1 42 ? -5.145 -12.844 -9.828 1 95.94 42 GLY B N 1
ATOM 765 C CA . GLY B 1 42 ? -5.398 -14.258 -9.633 1 95.94 42 GLY B CA 1
ATOM 766 C C . GLY B 1 42 ? -6.355 -14.547 -8.492 1 95.94 42 GLY B C 1
ATOM 767 O O . GLY B 1 42 ? -6.836 -13.617 -7.832 1 95.94 42 GLY B O 1
ATOM 768 N N . PRO B 1 43 ? -6.77 -15.852 -8.344 1 95.5 43 PRO B N 1
ATOM 769 C CA . PRO B 1 43 ? -7.672 -16.234 -7.266 1 95.5 43 PRO B CA 1
ATOM 770 C C . PRO B 1 43 ? -6.969 -16.344 -5.914 1 95.5 43 PRO B C 1
ATOM 772 O O . PRO B 1 43 ? -6.793 -17.453 -5.391 1 95.5 43 PRO B O 1
ATOM 775 N N . LEU B 1 44 ? -6.695 -15.281 -5.355 1 96.38 44 LEU B N 1
ATOM 776 C CA . LEU B 1 44 ? -5.973 -15.242 -4.09 1 96.38 44 LEU B CA 1
ATOM 777 C C . LEU B 1 44 ? -6.926 -14.977 -2.928 1 96.38 44 LEU B C 1
ATOM 779 O O . LEU B 1 44 ? -7.703 -14.023 -2.961 1 96.38 44 LEU B O 1
ATOM 783 N N 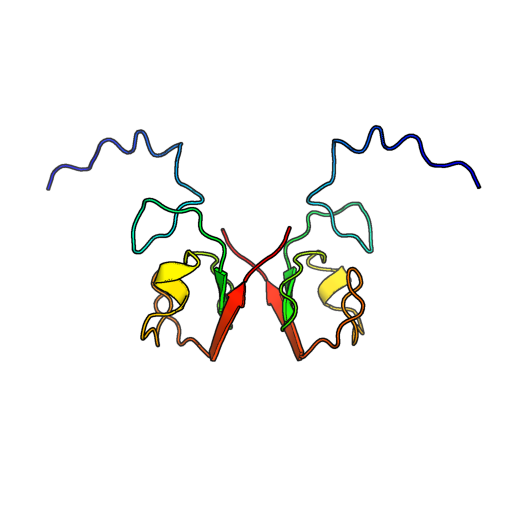. ASN B 1 45 ? -6.836 -15.852 -1.921 1 97.31 45 ASN B N 1
ATOM 784 C CA . ASN B 1 45 ? -7.625 -15.633 -0.711 1 97.31 45 ASN B CA 1
ATOM 785 C C . ASN B 1 45 ? -6.73 -15.352 0.494 1 97.31 45 ASN B C 1
ATOM 787 O O . ASN B 1 45 ? -7.207 -14.883 1.529 1 97.31 45 ASN B O 1
ATOM 791 N N . ARG B 1 46 ? -5.43 -15.789 0.321 1 98.62 46 ARG B N 1
ATOM 792 C CA . ARG B 1 46 ? -4.453 -15.555 1.382 1 98.62 46 ARG B CA 1
ATOM 793 C C . ARG B 1 46 ? -3.223 -14.836 0.847 1 98.62 46 ARG B C 1
ATOM 795 O O . ARG B 1 46 ? -2.762 -15.117 -0.261 1 98.62 46 ARG B O 1
ATOM 802 N N . CYS B 1 47 ? -2.719 -13.867 1.551 1 98.62 47 CYS B N 1
ATOM 803 C CA . CYS B 1 47 ? -1.485 -13.188 1.179 1 98.62 47 CYS B CA 1
ATOM 804 C C . CYS B 1 47 ? -0.341 -14.172 1.004 1 98.62 47 CYS B C 1
ATOM 806 O O . CYS B 1 47 ? -0.07 -14.984 1.896 1 98.62 47 CYS B O 1
ATOM 808 N N . PRO B 1 48 ? 0.429 -14.102 -0.035 1 98.12 48 PRO B N 1
ATOM 809 C CA . PRO B 1 48 ? 1.506 -15.07 -0.276 1 98.12 48 PRO B CA 1
ATOM 810 C C . PRO B 1 48 ? 2.676 -14.898 0.691 1 98.12 48 PRO B C 1
ATOM 812 O O . PRO B 1 48 ? 3.48 -15.82 0.859 1 98.12 48 PRO B O 1
ATOM 815 N N . LEU B 1 49 ? 2.713 -13.781 1.336 1 97.31 49 LEU B N 1
ATOM 816 C CA . LEU B 1 49 ? 3.863 -13.516 2.195 1 97.31 49 LEU B CA 1
ATOM 817 C C . LEU B 1 49 ? 3.58 -13.953 3.629 1 97.31 49 LEU B C 1
ATOM 819 O O . LEU B 1 49 ? 4.43 -14.57 4.277 1 97.31 49 LEU B O 1
ATOM 823 N N . CYS B 1 50 ? 2.42 -13.719 4.137 1 98.06 50 CYS B N 1
ATOM 824 C CA . CYS B 1 50 ? 2.174 -13.945 5.559 1 98.06 50 CYS B CA 1
ATOM 825 C C . CYS B 1 50 ? 1.02 -14.914 5.762 1 98.06 50 CYS B C 1
ATOM 827 O O . CYS B 1 50 ? 0.708 -15.289 6.895 1 98.06 50 CYS B O 1
ATOM 829 N N . GLN B 1 51 ? 0.352 -15.25 4.727 1 98.19 51 GLN B N 1
ATOM 830 C CA . GLN B 1 51 ? -0.734 -16.234 4.715 1 98.19 51 GLN B CA 1
ATOM 831 C C . GLN B 1 51 ? -1.96 -15.695 5.449 1 98.19 51 GLN B C 1
ATOM 833 O O . GLN B 1 51 ? -2.842 -16.469 5.836 1 98.19 51 GLN B O 1
ATOM 838 N N . GLY B 1 52 ? -2.104 -14.43 5.688 1 98.44 52 GLY B N 1
ATOM 839 C CA . GLY B 1 52 ? -3.311 -13.828 6.23 1 98.44 52 GLY B CA 1
ATOM 840 C C . GLY B 1 52 ? -4.434 -13.719 5.219 1 98.44 52 GLY B C 1
ATOM 841 O O . GLY B 1 52 ? -4.184 -13.562 4.02 1 98.44 52 GLY B O 1
ATOM 842 N N . GLU B 1 53 ? -5.633 -13.766 5.699 1 98.38 53 GLU B N 1
ATOM 843 C CA . GLU B 1 53 ? -6.781 -13.633 4.809 1 98.38 53 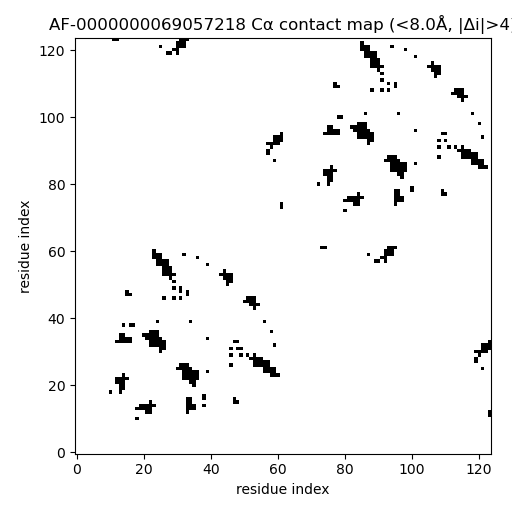GLU B CA 1
ATOM 844 C C . GLU B 1 53 ? -6.789 -12.273 4.109 1 98.38 53 GLU B C 1
ATOM 846 O O . GLU B 1 53 ? -6.5 -11.25 4.727 1 98.38 53 GLU B O 1
ATOM 851 N N . ILE B 1 54 ? -7.16 -12.328 2.816 1 98.25 54 ILE B N 1
ATOM 852 C CA . ILE B 1 54 ? -7.223 -11.102 2.029 1 98.25 54 ILE B CA 1
ATOM 853 C C . ILE B 1 54 ? -8.664 -10.609 1.945 1 98.25 54 ILE B C 1
ATOM 855 O O . ILE B 1 54 ? -9.562 -11.367 1.574 1 98.25 54 ILE B O 1
ATOM 859 N N . ILE B 1 55 ? -8.875 -9.383 2.295 1 96.81 55 ILE B N 1
ATOM 860 C CA . ILE B 1 55 ? -10.188 -8.773 2.121 1 96.81 55 ILE B CA 1
ATOM 861 C C . ILE B 1 55 ? -10.258 -8.094 0.755 1 96.81 55 ILE B C 1
ATOM 863 O O . ILE B 1 55 ? -11.297 -8.133 0.089 1 96.81 55 ILE B O 1
ATOM 867 N N . LEU B 1 56 ? -9.195 -7.492 0.283 1 96.62 56 LEU B N 1
ATOM 868 C CA . LEU B 1 56 ? -9.055 -6.891 -1.039 1 96.62 56 LEU B CA 1
ATOM 869 C C . LEU B 1 56 ? -7.582 -6.715 -1.4 1 96.62 56 LEU B C 1
ATOM 871 O O . LEU B 1 56 ? -6.711 -6.793 -0.531 1 96.62 56 LEU B O 1
ATOM 875 N N . ILE B 1 57 ? -7.355 -6.602 -2.623 1 98.31 57 ILE B N 1
ATOM 876 C CA . ILE B 1 57 ? -6.031 -6.281 -3.146 1 98.31 57 ILE B CA 1
ATOM 877 C C . ILE B 1 57 ? -6.047 -4.887 -3.77 1 98.31 57 ILE B C 1
ATOM 879 O O . ILE B 1 57 ? -6.957 -4.551 -4.531 1 98.31 57 ILE B O 1
ATOM 883 N N . MET B 1 58 ? -5.008 -4.098 -3.352 1 98.31 58 MET B N 1
ATOM 884 C CA . MET B 1 58 ? -4.996 -2.693 -3.75 1 98.31 58 MET B CA 1
ATOM 885 C C . MET B 1 58 ? -3.662 -2.32 -4.387 1 98.31 58 MET B C 1
ATOM 887 O O . MET B 1 58 ? -2.604 -2.689 -3.879 1 98.31 58 MET B O 1
ATOM 891 N N . ARG B 1 59 ? -3.787 -1.579 -5.516 1 98.75 59 ARG B N 1
ATOM 892 C CA . ARG B 1 59 ? -2.557 -1.021 -6.07 1 98.75 59 ARG B CA 1
ATOM 893 C C . ARG B 1 59 ? -2.047 0.135 -5.215 1 98.75 59 ARG B C 1
ATOM 895 O O . ARG B 1 59 ? -2.83 0.978 -4.773 1 98.75 59 ARG B O 1
ATOM 902 N N . ILE B 1 60 ? -0.782 0.167 -5.047 1 98.44 60 ILE B N 1
ATOM 903 C CA . ILE B 1 60 ? -0.161 1.2 -4.227 1 98.44 60 ILE B CA 1
ATOM 904 C C . ILE B 1 60 ? 0.585 2.189 -5.117 1 98.44 60 ILE B C 1
ATOM 906 O O . ILE B 1 60 ? 1.367 1.787 -5.98 1 98.44 60 ILE B O 1
ATOM 910 N N . PHE B 1 61 ? 0.343 3.447 -4.883 1 96.94 61 PHE B N 1
ATOM 911 C CA . PHE B 1 61 ? 1.037 4.523 -5.582 1 96.94 61 PHE B CA 1
ATOM 912 C C . PHE B 1 61 ? 1.897 5.328 -4.617 1 96.94 61 PHE B C 1
ATOM 914 O O . PHE B 1 61 ? 1.452 5.676 -3.521 1 96.94 61 PHE B O 1
ATOM 921 N N . ASN B 1 62 ? 3.184 5.555 -4.977 1 88.31 62 ASN B N 1
ATOM 922 C CA . ASN B 1 62 ? 4.09 6.324 -4.129 1 88.31 62 ASN B CA 1
ATOM 923 C C . ASN B 1 62 ? 4.266 7.75 -4.645 1 88.31 62 ASN B C 1
ATOM 925 O O . ASN B 1 62 ? 4.16 7.996 -5.848 1 88.31 62 ASN B O 1
#

Solvent-accessible surface area (backbone atoms only — not comparable to full-atom values): 7367 Å² total; per-residue (Å²): 133,82,76,69,80,61,84,54,78,78,53,74,51,31,7,73,82,80,65,69,48,57,33,41,20,23,32,29,80,79,13,44,36,41,24,16,75,74,67,60,71,50,97,73,55,47,35,91,84,78,62,44,65,45,80,49,76,39,56,56,42,112,132,83,77,69,80,63,84,54,77,77,54,74,53,30,6,73,82,79,65,70,49,57,33,41,22,23,30,29,78,79,14,45,36,40,25,17,77,71,66,61,71,49,96,71,56,48,35,90,85,78,62,46,65,45,81,48,76,38,55,57,41,112

Organism: Acyrthosiphon pisum (NCBI:txid7029)

Secondary structure (DSSP, 8-state):
--------SGGGGB-TTTSSSB--EEEETT-BEEE-TTGGGS--SB-TTT-PBPSEEEE-B-/---------S-TTB-TTTSSSB--EEEETT-BEEE-TTGGGS--SB-TTT-PBPSEEEE-B-

Nearest PDB structures (foldseek):
  6hpr-assembly1_A  TM=9.308E-01  e=1.768E-05  Homo sapiens
  2yhn-assembly1_B  TM=9.000E-01  e=5.338E-05  Homo sapiens
  3eb6-assembly1_A-2  TM=9.069E-01  e=1.612E-04  Homo sapiens
  4ic2-assembly1_B  TM=8.785E-01  e=1.612E-04  Homo sapiens
  4ic3-assembly1_B  TM=8.830E-01  e=2.210E-04  Homo sapiens